Protein AF-R6CVA0-F1 (afdb_monomer_lite)

pLDDT: mean 84.97, std 13.91, range [50.12, 97.38]

Sequence (132 aa):
MVRITITGAGNYRGEGSVLTADYRITEFDFTKVTVKVVPKTLPYTTKPVTLTEEDLILTMKVGTGKQAVVEELKLITDGDDTKDGYKIISYKNNVNKGTAQVTLQGCGKYGGTKTVKFYIGTRPFLWWLRNV

Radius of gyration: 20.69 Å; chains: 1; bounding box: 64×50×37 Å

Secondary structure (DSSP, 8-state):
-EEEEEE--SSSTTTT-EEEEEE---SEEGGG-EEEESSSEEEP-SSPP---STTEEEEEEESSGGG-EEEEPPBP-SS-TTSSEEEEEEEES-SSSEEEEEEEEEETTEESEEEEEEEEEPPP--GGGS--

Foldseek 3Di:
DDWDWDADDDPDPRHRNIDIDDDDDAQAEPQQKDKDAPPLEAEQDQDFDDDDQVRIWIWDFDDDDPPTDIDTAGEDDVPQLQDFHKYWDDKAPRHDFAKIKTKMAGGRRYGDIYIDIGGYDHDPPCVPVVPD

Structure (mmCIF, N/CA/C/O backbone):
data_AF-R6CVA0-F1
#
_entry.id   AF-R6CVA0-F1
#
loop_
_atom_site.group_PDB
_atom_site.id
_atom_site.type_symbol
_atom_site.label_atom_id
_atom_site.label_alt_id
_atom_site.label_comp_id
_atom_site.label_asym_id
_atom_site.label_entity_id
_atom_site.label_seq_id
_atom_site.pdbx_PDB_ins_code
_atom_site.Cartn_x
_atom_site.Cartn_y
_atom_site.Cartn_z
_atom_site.occupancy
_atom_site.B_iso_or_equiv
_atom_site.auth_seq_id
_atom_site.auth_comp_id
_atom_site.auth_asym_id
_atom_site.auth_atom_id
_atom_site.pdbx_PDB_model_num
ATOM 1 N N . MET A 1 1 ? -11.812 -7.822 17.016 1.00 62.47 1 MET A N 1
ATOM 2 C CA . MET A 1 1 ? -12.548 -8.472 15.908 1.00 62.47 1 MET A CA 1
ATOM 3 C C . MET A 1 1 ? -13.946 -8.792 16.392 1.00 62.47 1 MET A C 1
ATOM 5 O O . MET A 1 1 ? -14.089 -9.175 17.545 1.00 62.47 1 MET A O 1
ATOM 9 N N . VAL A 1 2 ? -14.952 -8.601 15.545 1.00 72.00 2 VAL A N 1
ATOM 10 C CA . VAL A 1 2 ? -16.338 -8.996 15.825 1.00 72.00 2 VAL A CA 1
ATOM 11 C C . VAL A 1 2 ? -16.663 -10.179 14.927 1.00 72.00 2 VAL A C 1
ATOM 13 O O . VAL A 1 2 ? -16.511 -10.068 13.714 1.00 72.00 2 VAL A O 1
ATOM 16 N N . ARG A 1 3 ? -17.097 -11.296 15.512 1.00 72.38 3 ARG A N 1
ATOM 17 C CA . ARG A 1 3 ? -17.565 -12.466 14.767 1.00 72.38 3 ARG A CA 1
ATOM 18 C C . ARG A 1 3 ? -19.079 -12.401 14.653 1.0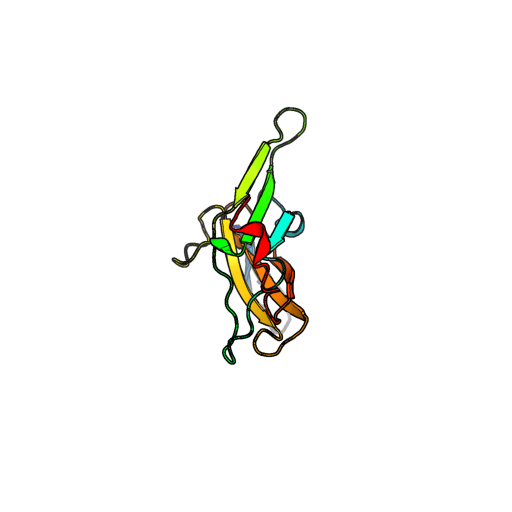0 72.38 3 ARG A C 1
ATOM 20 O O . ARG A 1 3 ? -19.767 -12.414 15.670 1.00 72.38 3 ARG A O 1
ATOM 27 N N . ILE A 1 4 ? -19.586 -12.324 13.428 1.00 70.94 4 ILE A N 1
ATOM 28 C CA . ILE A 1 4 ? -21.017 -12.442 13.152 1.00 70.94 4 ILE A CA 1
ATOM 29 C C . ILE A 1 4 ? -21.295 -13.885 12.761 1.00 70.94 4 ILE A C 1
ATOM 31 O O . ILE A 1 4 ? -20.643 -14.426 11.869 1.00 70.94 4 ILE A O 1
ATOM 35 N N . THR A 1 5 ? -22.269 -14.487 13.433 1.00 66.19 5 THR A N 1
ATOM 36 C CA . THR A 1 5 ? -22.728 -15.850 13.182 1.00 66.19 5 THR A CA 1
ATOM 37 C C . THR A 1 5 ? -24.122 -15.770 12.576 1.00 66.19 5 THR A C 1
ATOM 39 O O . THR A 1 5 ? -25.057 -15.326 13.240 1.00 66.19 5 THR A O 1
ATOM 42 N N . ILE A 1 6 ? -24.262 -16.173 11.314 1.00 69.00 6 ILE A N 1
ATOM 43 C CA . ILE A 1 6 ? -25.554 -16.280 10.635 1.00 69.00 6 ILE A CA 1
ATOM 44 C C . ILE A 1 6 ? -25.911 -17.761 10.593 1.00 69.00 6 ILE A C 1
ATOM 46 O O . ILE A 1 6 ? -25.245 -18.539 9.909 1.00 69.00 6 ILE A O 1
ATOM 50 N N . THR A 1 7 ? -26.948 -18.144 11.332 1.00 66.56 7 THR A N 1
ATOM 51 C CA . THR A 1 7 ? -27.477 -19.510 11.310 1.00 66.56 7 THR A CA 1
ATOM 52 C C . THR A 1 7 ? -28.696 -19.551 10.418 1.00 66.56 7 THR A C 1
ATOM 54 O O . THR A 1 7 ? -29.656 -18.807 10.631 1.00 66.56 7 THR A O 1
ATOM 57 N N . GLY A 1 8 ? -28.668 -20.440 9.433 1.00 60.66 8 GLY A N 1
ATOM 58 C CA . GLY A 1 8 ? -29.832 -20.655 8.607 1.00 60.66 8 GLY A CA 1
ATOM 59 C C . GLY A 1 8 ? -30.929 -21.471 9.315 1.00 60.66 8 GLY A C 1
ATOM 60 O 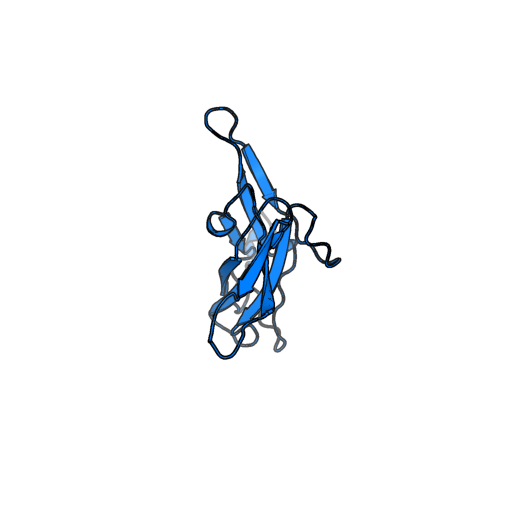O . GLY A 1 8 ? -30.701 -22.643 9.602 1.00 60.66 8 GLY A O 1
ATOM 61 N N . ALA A 1 9 ? -32.111 -20.891 9.566 1.00 57.66 9 ALA A N 1
ATOM 62 C CA . ALA A 1 9 ? -33.347 -21.602 9.928 1.00 57.66 9 ALA A CA 1
ATOM 63 C C . ALA A 1 9 ? -34.382 -21.622 8.775 1.00 57.66 9 ALA A C 1
ATOM 65 O O . ALA A 1 9 ? -34.666 -20.556 8.224 1.00 57.66 9 ALA A O 1
ATOM 66 N N . GLY A 1 10 ? -34.967 -22.786 8.446 1.00 62.38 10 GLY A N 1
ATOM 67 C CA . GLY A 1 10 ? -36.041 -22.973 7.452 1.00 62.38 10 GLY A CA 1
ATOM 68 C C . GLY A 1 10 ? -35.662 -23.806 6.211 1.00 62.38 10 GLY A C 1
ATOM 69 O O . GLY A 1 10 ? -34.489 -24.042 5.949 1.00 62.38 10 GLY A O 1
ATOM 70 N N . ASN A 1 11 ? -36.665 -24.185 5.401 1.00 56.31 11 ASN A N 1
ATOM 71 C CA . ASN A 1 11 ? -36.555 -25.098 4.243 1.00 56.31 11 ASN A CA 1
ATOM 72 C C . ASN A 1 11 ? -35.815 -24.501 3.018 1.00 56.31 11 ASN A C 1
ATOM 74 O O . ASN A 1 11 ? -36.391 -24.275 1.952 1.00 56.31 11 ASN A O 1
ATOM 78 N N . TYR A 1 12 ? -34.515 -24.258 3.143 1.00 69.75 12 TYR A N 1
ATOM 79 C CA . TYR A 1 12 ? -33.616 -23.951 2.027 1.00 69.75 12 TYR A CA 1
ATOM 80 C C . TYR A 1 12 ? -32.390 -24.851 2.056 1.00 69.75 12 TYR A C 1
ATOM 82 O O . TYR A 1 12 ? -32.040 -25.463 3.063 1.00 69.75 12 TYR A O 1
ATOM 90 N N . ARG A 1 13 ? -31.705 -24.912 0.913 1.00 55.34 13 ARG A N 1
ATOM 91 C CA . ARG A 1 13 ? -30.461 -25.660 0.725 1.00 55.34 13 ARG A CA 1
ATOM 92 C C . ARG A 1 13 ? -29.336 -25.004 1.548 1.00 55.34 13 ARG A C 1
ATOM 94 O O . ARG A 1 13 ? -28.573 -24.207 1.017 1.00 55.34 13 ARG A O 1
ATOM 101 N N . GLY A 1 14 ? -29.303 -25.279 2.852 1.00 58.94 14 GLY A N 1
ATOM 102 C CA . GLY A 1 14 ? -28.428 -24.626 3.834 1.00 58.94 14 GLY A CA 1
ATOM 103 C C . GLY A 1 14 ? -28.993 -24.536 5.259 1.00 58.94 14 GLY A C 1
ATOM 104 O O . GLY A 1 14 ? -28.356 -23.917 6.107 1.00 58.94 14 GLY A O 1
ATOM 105 N N . GLU A 1 15 ? -30.156 -25.124 5.552 1.00 55.59 15 GLU A N 1
ATOM 106 C CA . GLU A 1 15 ? -30.682 -25.218 6.921 1.00 55.59 15 GLU A CA 1
ATOM 107 C C . GLU A 1 15 ? -29.654 -25.863 7.871 1.00 55.59 15 GLU A C 1
ATOM 109 O O . GLU A 1 15 ? -29.053 -26.889 7.551 1.00 55.59 15 GLU A O 1
ATOM 114 N N . GLY A 1 16 ? -29.375 -25.214 9.006 1.00 58.16 16 GLY A N 1
ATOM 115 C CA . GLY A 1 16 ? -28.319 -25.623 9.944 1.00 58.16 16 GLY A CA 1
ATOM 116 C C . GLY A 1 16 ? -26.892 -25.218 9.544 1.00 58.16 16 GLY A C 1
ATOM 117 O O . GLY A 1 16 ? -25.956 -25.459 10.305 1.00 58.16 16 GLY A O 1
ATOM 118 N N . SER A 1 17 ? -26.699 -24.569 8.391 1.00 61.56 17 SER A N 1
ATOM 119 C CA . SER A 1 17 ? -25.401 -23.998 8.021 1.00 61.56 17 SER A CA 1
ATOM 120 C C . SER A 1 17 ? -25.123 -22.741 8.838 1.00 61.56 17 SER A C 1
ATOM 122 O O . SER A 1 17 ? -25.975 -21.860 8.979 1.00 61.56 17 SER A O 1
ATOM 124 N N . VAL A 1 18 ? -23.901 -22.664 9.359 1.00 64.44 18 VAL A N 1
ATOM 125 C CA . VAL A 1 18 ? -23.389 -21.513 10.094 1.00 64.44 18 VAL A CA 1
ATOM 126 C C . VAL A 1 18 ? -22.396 -20.790 9.199 1.00 64.44 18 VAL A C 1
ATOM 128 O O . VAL A 1 18 ? -21.336 -21.324 8.877 1.00 64.44 18 VAL A O 1
ATOM 131 N N . LEU A 1 19 ? -22.738 -19.570 8.796 1.00 65.88 19 LEU A N 1
ATOM 132 C CA . LEU A 1 19 ? -21.806 -18.671 8.130 1.00 65.88 19 LEU A CA 1
ATOM 133 C C . LEU A 1 19 ? -21.213 -17.741 9.181 1.00 65.88 19 LEU A C 1
ATOM 135 O O . LEU A 1 19 ? -21.925 -16.954 9.806 1.00 65.88 19 LEU A O 1
ATOM 139 N N . THR A 1 20 ? -19.904 -17.847 9.381 1.00 64.19 20 THR A N 1
ATOM 140 C CA . THR A 1 20 ? -19.150 -16.908 10.208 1.00 64.19 20 THR A CA 1
ATOM 141 C C . THR A 1 20 ? -18.455 -15.888 9.326 1.00 64.19 20 THR A C 1
ATOM 143 O O . THR A 1 20 ? -17.726 -16.258 8.406 1.00 64.19 20 THR A O 1
ATOM 146 N N . ALA A 1 21 ? -18.637 -14.612 9.644 1.00 70.06 21 ALA A N 1
ATOM 147 C CA . ALA A 1 21 ? -17.866 -13.522 9.069 1.00 70.06 21 ALA A CA 1
ATOM 148 C C . ALA A 1 21 ? -17.177 -12.748 10.196 1.00 70.06 21 ALA A C 1
ATOM 150 O O . ALA A 1 21 ? -17.823 -12.318 11.154 1.00 70.06 21 ALA A O 1
ATOM 151 N N . ASP A 1 22 ? -15.862 -12.582 10.080 1.00 72.12 22 ASP A N 1
ATOM 152 C CA . ASP A 1 22 ? -15.078 -11.777 11.008 1.00 72.12 22 ASP A CA 1
ATOM 153 C C . ASP A 1 22 ? -14.943 -10.353 10.450 1.00 72.12 22 ASP A C 1
ATOM 155 O O . ASP A 1 22 ? -14.489 -10.140 9.325 1.00 72.12 22 ASP A O 1
ATOM 159 N N . TYR A 1 23 ? -15.327 -9.364 11.254 1.00 71.12 23 TYR A N 1
ATOM 160 C CA . TYR A 1 23 ? -15.220 -7.947 10.926 1.00 71.12 23 TYR A CA 1
ATOM 161 C C . TYR A 1 23 ? -14.173 -7.266 11.806 1.00 71.12 23 TYR A C 1
ATOM 163 O O . TYR A 1 23 ? -14.064 -7.506 13.018 1.00 71.12 23 TYR A O 1
ATOM 171 N N . ARG A 1 24 ? -13.408 -6.362 11.192 1.00 78.31 24 ARG A N 1
ATOM 172 C CA . ARG A 1 24 ? -12.456 -5.490 11.883 1.00 78.31 24 ARG A CA 1
ATOM 173 C C . ARG A 1 24 ? -13.045 -4.084 11.962 1.00 78.31 24 ARG A C 1
ATOM 175 O O . ARG A 1 24 ? -13.174 -3.411 10.947 1.00 78.31 24 ARG A O 1
ATOM 182 N N . ILE A 1 25 ? -13.403 -3.664 13.173 1.00 81.38 25 ILE A N 1
ATOM 183 C CA . ILE A 1 25 ? -13.779 -2.279 13.473 1.00 81.38 25 ILE A CA 1
ATOM 184 C C . ILE A 1 25 ? -12.487 -1.522 13.771 1.00 81.38 25 ILE A C 1
ATOM 186 O O . ILE A 1 25 ? -11.681 -1.983 14.577 1.00 81.38 25 ILE A O 1
ATOM 190 N N . THR A 1 26 ? -12.277 -0.399 13.093 1.00 87.56 26 THR A N 1
ATOM 191 C CA . THR A 1 26 ? -11.057 0.412 13.191 1.00 87.56 26 THR A CA 1
ATOM 192 C C . THR A 1 26 ? -11.410 1.859 13.479 1.00 87.56 26 THR A C 1
ATOM 194 O O . THR A 1 26 ? -12.413 2.356 12.972 1.00 87.56 26 THR A O 1
ATOM 197 N N . GLU A 1 27 ? -10.571 2.539 14.252 1.00 89.56 27 GLU A N 1
ATOM 198 C CA . GLU A 1 27 ? -10.794 3.927 14.667 1.00 89.56 27 GLU A CA 1
ATOM 199 C C . GLU A 1 27 ? -10.621 4.917 13.512 1.00 89.56 27 GLU A C 1
ATOM 201 O O . GLU A 1 27 ? -11.350 5.904 13.415 1.00 89.56 27 GLU A O 1
ATOM 206 N N . PHE A 1 28 ? -9.677 4.641 12.609 1.00 91.62 28 PHE A N 1
ATOM 207 C CA . PHE A 1 28 ? -9.317 5.550 11.528 1.00 91.62 28 PHE A CA 1
ATOM 208 C C . PHE A 1 28 ? -9.467 4.896 10.157 1.00 91.62 28 PHE A C 1
ATOM 210 O O . PHE A 1 28 ? -9.023 3.774 9.915 1.00 91.62 28 PHE A O 1
ATOM 217 N N . ASP A 1 29 ? -10.058 5.648 9.233 1.00 92.88 29 ASP A N 1
ATOM 218 C CA . ASP A 1 29 ? -10.191 5.269 7.831 1.00 92.88 29 ASP A CA 1
ATOM 219 C C . ASP A 1 29 ? -8.867 5.514 7.096 1.00 92.88 29 ASP A C 1
ATOM 221 O O . ASP A 1 29 ? -8.481 6.654 6.816 1.00 92.88 29 ASP A O 1
ATOM 225 N N . PHE A 1 30 ? -8.168 4.430 6.767 1.00 95.00 30 PHE A N 1
ATOM 226 C CA . PHE A 1 30 ? -6.873 4.454 6.099 1.00 95.00 30 PHE A CA 1
ATOM 227 C C . PHE A 1 30 ? -6.939 5.087 4.703 1.00 95.00 30 PHE A C 1
ATOM 229 O O . PHE A 1 30 ? -5.928 5.577 4.207 1.00 95.00 30 PHE A O 1
ATOM 236 N N . THR A 1 31 ? -8.110 5.180 4.063 1.00 93.69 31 THR A N 1
ATOM 237 C CA . THR A 1 31 ? -8.233 5.867 2.764 1.00 93.69 31 THR A CA 1
ATOM 238 C C . THR A 1 31 ? -7.881 7.360 2.862 1.00 93.69 31 THR A C 1
ATOM 240 O O . THR A 1 31 ? -7.427 7.961 1.879 1.00 93.69 31 THR A O 1
ATOM 243 N N . LYS A 1 32 ? -7.986 7.949 4.062 1.00 93.44 32 LYS A N 1
ATOM 244 C CA . LYS A 1 32 ? -7.681 9.360 4.353 1.00 93.44 32 LYS A CA 1
ATOM 245 C C . LYS A 1 32 ? -6.200 9.646 4.600 1.00 93.44 32 LYS A C 1
ATOM 247 O O . LYS A 1 32 ? -5.828 10.811 4.717 1.00 93.44 32 LYS A O 1
ATOM 252 N N . VAL A 1 33 ? -5.346 8.621 4.629 1.00 96.31 33 VAL A N 1
ATOM 253 C CA . VAL A 1 33 ? -3.909 8.795 4.871 1.00 96.31 33 VAL A CA 1
ATOM 254 C C . VAL A 1 33 ? -3.268 9.644 3.774 1.00 96.31 33 VAL A C 1
ATOM 256 O O . VAL A 1 33 ? -3.549 9.470 2.585 1.00 96.31 33 VAL A O 1
ATOM 259 N N . THR A 1 34 ? -2.388 10.563 4.145 1.00 96.44 34 THR A N 1
ATOM 260 C CA . THR A 1 34 ? -1.553 11.286 3.186 1.00 96.44 34 THR A CA 1
ATOM 261 C C . THR A 1 34 ? -0.316 10.450 2.900 1.00 96.44 34 THR A C 1
ATOM 263 O O . THR A 1 34 ? 0.432 10.138 3.817 1.00 96.44 34 THR A O 1
ATOM 266 N N . VAL A 1 35 ? -0.099 10.088 1.633 1.00 96.38 35 VAL A N 1
ATOM 267 C CA . VAL A 1 35 ? 1.061 9.292 1.206 1.00 96.38 35 VAL A CA 1
ATOM 268 C C . VAL A 1 35 ? 1.940 10.134 0.300 1.00 96.38 35 VAL A C 1
ATOM 270 O O . VAL A 1 35 ? 1.458 10.677 -0.697 1.00 96.38 35 VAL A O 1
ATOM 273 N N . LYS A 1 36 ? 3.227 10.222 0.623 1.00 95.31 36 LYS A N 1
ATOM 274 C CA . LYS A 1 36 ? 4.245 10.846 -0.222 1.00 95.31 36 LYS A CA 1
ATOM 275 C C . LYS A 1 36 ? 5.304 9.812 -0.570 1.00 95.31 36 LYS A C 1
ATOM 277 O O . LYS A 1 36 ? 5.821 9.145 0.316 1.00 95.31 36 LYS A O 1
ATOM 282 N N . VAL A 1 37 ? 5.624 9.719 -1.857 1.00 92.50 37 VAL A N 1
ATOM 283 C CA . VAL A 1 37 ? 6.710 8.873 -2.358 1.00 92.50 37 VAL A CA 1
ATOM 284 C C . VAL A 1 37 ? 7.946 9.744 -2.547 1.00 92.50 37 VAL A C 1
ATOM 286 O O . VAL A 1 37 ? 7.886 10.746 -3.271 1.00 92.50 37 VAL A O 1
ATOM 289 N N . VAL A 1 38 ? 9.040 9.396 -1.877 1.00 90.88 38 VAL A N 1
ATOM 290 C CA . VAL A 1 38 ? 10.286 10.167 -1.872 1.00 90.88 38 VAL A CA 1
ATOM 291 C C . VAL A 1 38 ? 11.445 9.221 -2.177 1.00 90.88 38 VAL A C 1
ATOM 293 O O . VAL A 1 38 ? 11.693 8.335 -1.388 1.00 90.88 38 VAL A O 1
ATOM 296 N N . PRO A 1 39 ? 12.195 9.398 -3.275 1.00 88.62 39 PRO A N 1
ATOM 297 C CA . PRO A 1 39 ? 12.091 10.463 -4.264 1.00 88.62 39 PRO A CA 1
ATOM 298 C C . PRO A 1 39 ? 10.875 10.299 -5.190 1.00 88.62 39 PRO A C 1
ATOM 300 O O . PRO A 1 39 ? 10.369 9.206 -5.414 1.00 88.62 39 PRO A O 1
ATOM 303 N N . LYS A 1 40 ? 10.458 11.402 -5.827 1.00 85.19 40 LYS A N 1
ATOM 304 C CA . LYS A 1 40 ? 9.333 11.417 -6.786 1.00 85.19 40 LYS A CA 1
ATOM 305 C C . LYS A 1 40 ? 9.512 10.437 -7.962 1.00 85.19 40 LYS A C 1
ATOM 307 O O . LYS A 1 40 ? 8.522 9.991 -8.539 1.00 85.19 40 LYS A O 1
ATOM 312 N N . THR A 1 41 ? 10.762 10.126 -8.311 1.00 87.50 41 THR A N 1
ATOM 313 C CA . THR A 1 41 ? 11.136 9.173 -9.362 1.00 87.50 41 THR A CA 1
ATOM 314 C C . THR A 1 41 ? 12.119 8.155 -8.805 1.00 87.50 41 THR A C 1
ATOM 316 O O . THR A 1 41 ? 13.231 8.523 -8.415 1.00 87.50 41 THR A O 1
ATOM 319 N N . LEU A 1 42 ? 11.735 6.882 -8.839 1.00 89.81 42 LEU A N 1
ATOM 320 C CA . LEU A 1 42 ? 12.594 5.764 -8.464 1.00 89.81 42 LEU A CA 1
ATOM 321 C C . LEU A 1 42 ? 13.411 5.279 -9.666 1.00 89.81 42 LEU A C 1
ATOM 323 O O . LEU A 1 42 ? 12.919 5.325 -10.800 1.00 89.81 42 LEU A O 1
ATOM 327 N N . PRO A 1 43 ? 14.661 4.838 -9.446 1.00 89.44 43 PRO A N 1
ATOM 328 C CA . PRO A 1 43 ? 15.528 4.388 -10.522 1.00 89.44 43 PRO A CA 1
ATOM 329 C C . PRO A 1 43 ? 14.983 3.115 -11.176 1.00 89.44 43 PRO A C 1
ATOM 331 O O . PRO A 1 43 ? 14.518 2.196 -10.507 1.00 89.44 43 PRO A O 1
ATOM 334 N N . TYR A 1 44 ? 15.086 3.042 -12.499 1.00 89.38 44 TYR A N 1
ATOM 335 C CA . TYR A 1 44 ? 14.835 1.810 -13.242 1.00 89.38 44 TYR A CA 1
ATOM 336 C C . TYR A 1 44 ? 15.996 0.820 -13.060 1.00 89.38 44 TYR A C 1
ATOM 338 O O . TYR A 1 44 ? 17.134 1.148 -13.391 1.00 89.38 44 TYR A O 1
ATOM 346 N N . THR A 1 45 ? 15.706 -0.386 -12.565 1.00 87.62 45 THR A N 1
ATOM 347 C CA . THR A 1 45 ? 16.715 -1.393 -12.174 1.00 87.62 45 THR A CA 1
ATOM 348 C C . THR A 1 45 ? 16.589 -2.727 -12.913 1.00 87.62 45 THR A C 1
ATOM 350 O O . THR A 1 45 ? 17.178 -3.706 -12.466 1.00 87.62 45 THR A O 1
ATOM 353 N N . THR A 1 46 ? 15.786 -2.792 -13.986 1.00 87.69 46 THR A N 1
ATOM 354 C CA . THR A 1 46 ? 15.388 -4.014 -14.736 1.00 87.69 46 THR A CA 1
ATOM 355 C C . THR A 1 46 ? 14.697 -5.117 -13.916 1.00 87.69 46 THR A C 1
ATOM 357 O O . THR A 1 46 ? 14.119 -6.036 -14.493 1.00 87.69 46 THR A O 1
ATOM 360 N N . LYS A 1 47 ? 14.683 -5.001 -12.585 1.00 91.56 47 LYS A N 1
ATOM 361 C CA . LYS A 1 47 ? 13.955 -5.833 -11.624 1.00 91.56 47 LYS A CA 1
ATOM 362 C C . LYS A 1 47 ? 12.698 -5.104 -11.123 1.00 91.56 47 LYS A C 1
ATOM 364 O O . LYS A 1 47 ? 12.605 -3.885 -11.280 1.00 91.56 47 LYS A O 1
ATOM 369 N N . PRO A 1 48 ? 11.736 -5.818 -10.507 1.00 92.06 48 PRO A N 1
ATOM 370 C CA . PRO A 1 48 ? 10.621 -5.175 -9.826 1.00 92.06 48 PRO A CA 1
ATOM 371 C C . PRO A 1 48 ? 11.122 -4.197 -8.756 1.00 92.06 48 PRO A C 1
ATOM 373 O O . PRO A 1 48 ? 11.888 -4.574 -7.871 1.00 92.06 48 PRO A O 1
ATOM 376 N N . VAL A 1 49 ? 10.683 -2.946 -8.842 1.00 92.62 49 VAL A N 1
ATOM 377 C CA . VAL A 1 49 ? 10.929 -1.916 -7.835 1.00 92.62 49 VAL A CA 1
ATOM 378 C C . VAL A 1 49 ? 10.026 -2.191 -6.637 1.00 92.62 49 VAL A C 1
ATOM 380 O O . VAL A 1 49 ? 8.804 -2.310 -6.775 1.00 92.62 49 VAL A O 1
ATOM 383 N N . THR A 1 50 ? 10.646 -2.286 -5.467 1.00 92.81 50 THR A N 1
ATOM 384 C CA . THR A 1 50 ? 9.998 -2.415 -4.161 1.00 92.81 50 THR A CA 1
ATOM 385 C C . THR A 1 50 ? 10.225 -1.134 -3.375 1.00 92.81 50 THR A C 1
ATOM 387 O O . THR A 1 50 ? 11.322 -0.588 -3.417 1.00 92.81 50 THR A O 1
ATOM 390 N N . LEU A 1 51 ? 9.194 -0.671 -2.674 1.00 92.19 51 LEU A N 1
ATOM 391 C CA . LEU A 1 51 ? 9.250 0.519 -1.827 1.00 92.19 51 LEU A CA 1
ATOM 392 C C . LEU A 1 51 ? 9.642 0.108 -0.414 1.00 92.19 51 LEU A C 1
ATOM 394 O O . LEU A 1 51 ? 9.093 -0.863 0.111 1.00 92.19 51 LEU A O 1
ATOM 398 N N . THR A 1 52 ? 10.558 0.853 0.184 1.00 91.81 52 THR A N 1
ATOM 399 C CA . THR A 1 52 ? 10.942 0.710 1.590 1.00 91.81 52 THR A CA 1
ATOM 400 C C . THR A 1 52 ? 10.265 1.784 2.446 1.00 91.81 52 THR A C 1
ATOM 402 O O . THR A 1 52 ? 9.537 2.639 1.939 1.00 91.81 52 THR A O 1
ATOM 405 N N . GLU A 1 53 ? 10.495 1.740 3.759 1.00 90.69 53 GLU A N 1
ATOM 406 C CA . GLU A 1 53 ? 10.048 2.792 4.681 1.00 90.69 53 GLU A CA 1
ATOM 407 C C . GLU A 1 53 ? 10.633 4.166 4.313 1.00 90.69 53 GLU A C 1
ATOM 409 O O . GLU A 1 53 ? 9.944 5.175 4.408 1.00 90.69 53 GLU A O 1
ATOM 414 N N . GLU A 1 54 ? 11.864 4.209 3.796 1.00 89.44 54 GLU A N 1
ATOM 415 C CA . GLU A 1 54 ? 12.517 5.450 3.360 1.00 89.44 54 GLU A CA 1
ATOM 416 C C . GLU A 1 54 ? 11.865 6.047 2.104 1.00 89.44 54 GLU A C 1
ATOM 418 O O . GLU A 1 54 ? 11.889 7.264 1.909 1.00 89.44 54 GLU A O 1
ATOM 423 N N . ASP A 1 55 ? 11.250 5.202 1.269 1.00 91.94 55 ASP A N 1
ATOM 424 C CA . ASP A 1 55 ? 10.589 5.637 0.039 1.00 91.94 55 ASP A CA 1
ATOM 425 C C . ASP A 1 55 ? 9.200 6.250 0.287 1.00 91.94 55 ASP A C 1
ATOM 427 O O . ASP A 1 55 ? 8.594 6.826 -0.626 1.00 91.94 55 ASP A O 1
ATOM 431 N N . LEU A 1 56 ? 8.653 6.088 1.496 1.00 94.25 56 LEU A N 1
ATOM 432 C CA . LEU A 1 56 ? 7.248 6.313 1.809 1.00 94.25 56 LEU A CA 1
ATOM 433 C C . LEU A 1 56 ? 7.066 7.098 3.108 1.00 94.25 56 LEU A C 1
ATOM 435 O O . LEU A 1 56 ? 7.155 6.557 4.202 1.00 94.25 56 LEU A O 1
ATOM 439 N N . ILE A 1 57 ? 6.649 8.356 2.979 1.00 95.25 57 ILE A N 1
ATOM 440 C CA . ILE A 1 57 ? 6.213 9.165 4.121 1.00 95.25 57 ILE A CA 1
ATOM 441 C C . ILE A 1 57 ? 4.690 9.103 4.186 1.00 95.25 57 ILE A C 1
ATOM 443 O O . ILE A 1 57 ? 3.995 9.661 3.325 1.00 95.25 57 ILE A O 1
ATOM 447 N N . LEU A 1 58 ? 4.167 8.419 5.202 1.00 96.31 58 LEU A N 1
ATOM 448 C CA . LEU A 1 58 ? 2.735 8.310 5.453 1.00 96.31 58 LEU A CA 1
ATOM 449 C C . LEU A 1 58 ? 2.355 9.079 6.707 1.00 96.31 58 LEU A C 1
ATOM 451 O O . LEU A 1 58 ? 2.830 8.769 7.793 1.00 96.31 58 LEU A O 1
ATOM 455 N N . THR A 1 59 ? 1.437 10.032 6.566 1.00 96.25 59 THR A N 1
ATOM 456 C CA . THR A 1 59 ? 0.900 10.768 7.708 1.00 96.25 59 THR A CA 1
ATOM 457 C C . THR A 1 59 ? -0.619 10.730 7.757 1.00 96.25 59 THR A C 1
ATOM 459 O O . THR A 1 59 ? -1.309 10.808 6.736 1.00 96.25 59 THR A O 1
ATOM 462 N N . MET A 1 60 ? -1.159 10.617 8.966 1.00 94.69 60 MET A N 1
ATOM 463 C CA . MET A 1 60 ? -2.591 10.625 9.233 1.00 94.69 60 MET A CA 1
ATOM 464 C C . MET A 1 60 ? -2.912 11.702 10.260 1.00 94.69 60 MET A C 1
ATOM 466 O O . MET A 1 60 ? -2.266 11.796 11.299 1.00 94.69 60 MET A O 1
ATOM 470 N N . LYS A 1 61 ? -3.946 12.501 9.992 1.00 92.44 61 LYS A N 1
ATOM 471 C CA . LYS A 1 61 ? -4.523 13.366 11.019 1.00 92.44 61 LYS A CA 1
ATOM 472 C C . LYS A 1 61 ? -5.450 12.523 11.889 1.00 92.44 61 LYS A C 1
ATOM 474 O O . LYS A 1 61 ? -6.470 12.040 11.400 1.00 92.44 61 LYS A O 1
ATOM 479 N N . VAL A 1 62 ? -5.096 12.365 13.154 1.00 89.44 62 VAL A N 1
ATOM 480 C CA . VAL A 1 62 ? -5.874 11.622 14.150 1.00 89.44 62 VAL A CA 1
ATOM 481 C C . VAL A 1 62 ? -6.483 12.575 15.175 1.00 89.44 62 VAL A C 1
ATOM 483 O O . VAL A 1 62 ? -6.017 13.702 15.334 1.00 89.44 62 VAL A O 1
ATOM 486 N N . GLY A 1 63 ? -7.532 12.131 15.868 1.00 84.69 63 GLY A N 1
ATOM 487 C CA . GLY A 1 63 ? -8.255 12.931 16.860 1.00 84.69 63 GLY A CA 1
ATOM 488 C C . GLY A 1 63 ? -9.274 13.913 16.268 1.00 84.69 63 GLY A C 1
ATOM 489 O O . GLY A 1 63 ? -9.425 14.061 15.054 1.00 84.69 63 GLY A O 1
ATOM 490 N N . THR A 1 64 ? -10.003 14.595 17.152 1.00 81.00 64 THR A N 1
ATOM 491 C CA . THR A 1 64 ? -11.103 15.505 16.796 1.00 81.00 64 THR A CA 1
ATOM 492 C C . THR A 1 64 ? -10.895 16.901 17.379 1.00 81.00 64 THR A C 1
ATOM 494 O O . THR A 1 64 ? -10.422 17.061 18.504 1.00 81.00 64 THR A O 1
ATOM 497 N N . GLY A 1 65 ? -11.293 17.938 16.636 1.00 80.25 65 GLY A N 1
ATOM 498 C CA . GLY A 1 65 ? -11.258 19.322 17.118 1.00 80.25 65 GLY A CA 1
ATOM 499 C C . GLY A 1 65 ? -9.843 19.827 17.426 1.00 80.25 65 GLY A C 1
ATOM 500 O O . GLY A 1 65 ? -8.921 19.633 16.635 1.00 80.25 65 GLY A O 1
ATOM 501 N N . LYS A 1 66 ? -9.675 20.497 18.574 1.00 78.69 66 LYS A N 1
ATOM 502 C CA . LYS A 1 66 ? -8.406 21.122 19.001 1.00 78.69 66 LYS A CA 1
ATOM 503 C C . LYS A 1 66 ? -7.302 20.122 19.378 1.00 78.69 66 LYS A C 1
ATOM 505 O O . LYS A 1 66 ? -6.158 20.534 19.509 1.00 78.69 66 LYS A O 1
ATOM 510 N N . GLN A 1 67 ? -7.632 18.842 19.552 1.00 80.75 67 GLN A N 1
ATOM 511 C CA . GLN A 1 67 ? -6.680 17.784 19.917 1.00 80.75 67 GLN A CA 1
ATOM 512 C C . GLN A 1 67 ? -6.170 16.998 18.704 1.00 80.75 67 GLN A C 1
ATOM 514 O O . GLN A 1 67 ? -5.502 15.981 18.866 1.00 80.75 67 GLN A O 1
ATOM 519 N N . ALA A 1 68 ? -6.513 17.423 17.486 1.00 88.69 68 ALA A N 1
ATOM 520 C CA . ALA A 1 68 ? -6.091 16.693 16.309 1.00 88.69 68 ALA A CA 1
ATOM 521 C C . ALA A 1 68 ? -4.577 16.825 16.092 1.00 88.69 68 ALA A C 1
ATOM 523 O O . ALA A 1 68 ? -4.061 17.938 15.969 1.00 88.69 68 ALA A O 1
ATOM 524 N N . VAL A 1 69 ? -3.890 15.691 15.993 1.00 91.81 69 VAL A N 1
ATOM 525 C CA . VAL A 1 69 ? -2.442 15.609 15.761 1.00 91.81 69 VAL A CA 1
ATOM 526 C C . VAL A 1 69 ? -2.158 14.879 14.453 1.00 91.81 69 VAL A C 1
ATOM 528 O O . VAL A 1 69 ? -2.994 14.130 13.948 1.00 91.81 69 VAL A O 1
ATOM 531 N N . VAL A 1 70 ? -0.992 15.141 13.866 1.00 93.62 70 VAL A N 1
ATOM 532 C CA . VAL A 1 70 ? -0.518 14.421 12.681 1.00 93.62 70 VAL A CA 1
ATOM 533 C C . VAL A 1 70 ? 0.423 13.324 13.156 1.00 93.62 70 VAL A C 1
ATOM 535 O O . VAL A 1 70 ? 1.491 13.619 13.682 1.00 93.62 70 VAL A O 1
ATOM 538 N N . GLU A 1 71 ? 0.009 12.075 12.986 1.00 94.69 71 GLU A N 1
ATOM 539 C CA . GLU A 1 71 ? 0.819 10.894 13.272 1.00 94.69 71 GLU A CA 1
ATOM 540 C C . GLU A 1 71 ? 1.512 10.416 11.996 1.00 94.69 71 GLU A C 1
ATOM 542 O O . GLU A 1 71 ? 0.901 10.378 10.924 1.00 94.69 71 GLU A O 1
ATOM 547 N N . GLU A 1 72 ? 2.781 10.038 12.119 1.00 96.06 72 GLU A N 1
ATOM 548 C CA . GLU A 1 72 ? 3.525 9.333 11.079 1.00 96.06 72 GLU A CA 1
ATOM 549 C C . GLU A 1 72 ? 3.354 7.821 11.254 1.00 96.06 72 GLU A C 1
ATOM 551 O O . GLU A 1 72 ? 3.437 7.295 12.365 1.00 96.06 72 GLU A O 1
ATOM 556 N N . LEU A 1 73 ? 3.076 7.126 10.153 1.00 95.44 73 LEU A N 1
ATOM 557 C CA . LEU A 1 73 ? 2.798 5.694 10.149 1.00 95.44 73 LEU A CA 1
ATOM 558 C C . L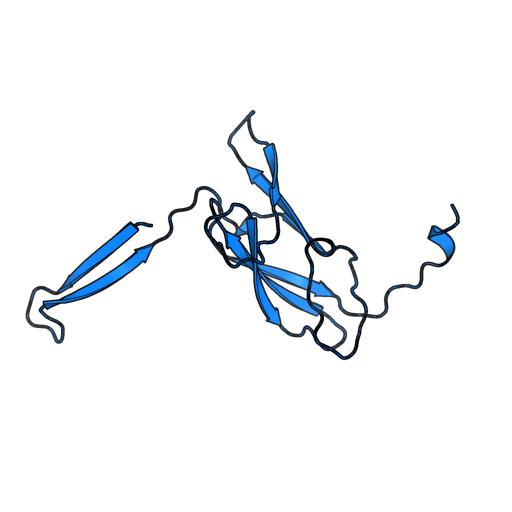EU A 1 73 ? 4.044 4.911 9.762 1.00 95.44 73 LEU A C 1
ATOM 560 O O . LEU A 1 73 ? 4.710 5.250 8.788 1.00 95.44 73 LEU A O 1
ATOM 564 N N . LYS A 1 74 ? 4.292 3.812 10.475 1.00 95.44 74 LYS A N 1
ATOM 565 C CA . LYS A 1 74 ? 5.435 2.926 10.232 1.00 95.44 74 LYS A CA 1
ATOM 566 C C . LYS A 1 74 ? 5.072 1.758 9.327 1.00 95.44 74 LYS A C 1
ATOM 568 O O . LYS A 1 74 ? 3.940 1.263 9.368 1.00 95.44 74 LYS A O 1
ATOM 573 N N . LEU A 1 75 ? 6.047 1.314 8.535 1.00 96.00 75 LEU A N 1
ATOM 574 C CA . LEU A 1 75 ? 5.920 0.113 7.717 1.00 96.00 75 LEU A CA 1
ATOM 575 C C . LEU A 1 75 ? 6.052 -1.132 8.603 1.00 96.00 75 LEU A C 1
ATOM 577 O O . LEU A 1 75 ? 7.046 -1.312 9.301 1.00 96.00 75 LEU A O 1
ATOM 581 N N . ILE A 1 76 ? 5.062 -2.015 8.542 1.00 95.69 76 ILE A N 1
ATOM 582 C CA . ILE A 1 76 ? 5.046 -3.286 9.266 1.00 95.69 76 ILE A CA 1
ATOM 583 C C . ILE A 1 76 ? 5.542 -4.386 8.330 1.00 95.69 76 ILE A C 1
ATOM 585 O O . ILE A 1 76 ? 4.939 -4.650 7.287 1.00 95.69 76 ILE A O 1
ATOM 589 N N . THR A 1 77 ? 6.650 -5.025 8.708 1.00 92.94 77 THR A N 1
ATOM 590 C CA . THR A 1 77 ? 7.330 -6.066 7.916 1.00 92.94 77 THR A CA 1
ATOM 591 C C . THR A 1 77 ? 7.371 -7.430 8.604 1.00 92.94 77 THR A C 1
ATOM 593 O O . THR A 1 77 ? 7.639 -8.430 7.945 1.00 92.94 77 THR A O 1
ATOM 596 N N . ASP A 1 78 ? 7.066 -7.494 9.900 1.00 92.44 78 ASP A N 1
ATOM 597 C CA . ASP A 1 78 ? 7.038 -8.730 10.692 1.00 92.44 78 ASP A CA 1
ATOM 598 C C . ASP A 1 78 ? 5.717 -9.512 10.567 1.00 92.44 78 ASP A C 1
ATOM 600 O O . ASP A 1 78 ? 5.588 -10.606 11.112 1.00 92.44 78 ASP A O 1
ATOM 604 N N . GLY A 1 79 ? 4.745 -8.965 9.829 1.00 90.25 79 GLY A N 1
ATOM 605 C CA . GLY A 1 79 ? 3.430 -9.566 9.608 1.00 90.25 79 GLY A CA 1
ATOM 606 C C . GLY A 1 79 ? 2.435 -9.352 10.751 1.00 90.25 79 GLY A C 1
ATOM 607 O O . GLY A 1 79 ? 1.315 -9.858 10.672 1.00 90.25 79 GLY A O 1
ATOM 608 N N . ASP A 1 80 ? 2.802 -8.599 11.790 1.00 91.56 80 ASP A N 1
ATOM 609 C CA . ASP A 1 80 ? 1.909 -8.299 12.903 1.00 91.56 80 ASP A CA 1
ATOM 610 C C . ASP A 1 80 ? 0.964 -7.132 12.571 1.00 91.56 80 ASP A C 1
ATOM 612 O O . ASP A 1 80 ? 1.215 -5.962 12.867 1.00 91.56 80 ASP A O 1
ATOM 616 N N . ASP A 1 81 ? -0.179 -7.474 11.975 1.00 89.50 81 ASP A N 1
ATOM 617 C CA . ASP A 1 81 ? -1.245 -6.532 11.617 1.00 89.50 81 ASP A CA 1
ATOM 618 C C . ASP A 1 81 ? -1.930 -5.867 12.830 1.00 89.50 81 ASP A C 1
ATOM 620 O O . ASP A 1 81 ? -2.788 -4.996 12.641 1.00 89.50 81 ASP A O 1
ATOM 624 N N . THR A 1 82 ? -1.604 -6.266 14.067 1.00 90.38 82 THR A N 1
ATOM 625 C CA . THR A 1 82 ? -2.152 -5.639 15.281 1.00 90.38 82 THR A CA 1
ATOM 626 C C . THR A 1 82 ? -1.447 -4.334 15.639 1.00 90.38 82 THR A C 1
ATOM 628 O O . THR A 1 82 ? -2.028 -3.506 16.340 1.00 90.38 82 THR A O 1
ATOM 631 N N . LYS A 1 83 ? -0.234 -4.112 15.118 1.00 94.06 83 LYS A N 1
ATOM 632 C CA . LYS A 1 83 ? 0.532 -2.882 15.331 1.00 94.06 83 LYS A CA 1
ATOM 633 C C . LYS A 1 83 ? -0.034 -1.727 14.514 1.00 94.06 83 LYS A C 1
ATOM 635 O O . LYS A 1 83 ? -0.471 -1.892 13.375 1.00 94.06 83 LYS A O 1
ATOM 640 N N . ASP A 1 84 ? 0.018 -0.534 15.094 1.00 94.88 84 ASP A N 1
ATOM 641 C CA . ASP A 1 84 ? -0.362 0.696 14.411 1.00 94.88 84 ASP A CA 1
ATOM 642 C C . ASP A 1 84 ? 0.648 1.032 13.313 1.00 94.88 84 ASP A C 1
ATOM 644 O O . ASP A 1 84 ? 1.837 1.232 13.568 1.00 94.88 84 ASP A O 1
ATOM 648 N N . GLY A 1 85 ? 0.163 1.105 12.078 1.00 95.88 85 GLY A N 1
ATOM 649 C CA . GLY A 1 85 ? 1.004 1.367 10.921 1.00 95.88 85 GLY A CA 1
ATOM 650 C C . GLY A 1 85 ? 0.331 0.944 9.628 1.00 95.88 85 GLY A C 1
ATOM 651 O O . GLY A 1 85 ? -0.898 0.968 9.497 1.00 95.88 85 GLY A O 1
ATOM 652 N N . TYR A 1 86 ? 1.150 0.557 8.660 1.00 96.69 86 TYR A N 1
ATOM 653 C CA . TYR A 1 86 ? 0.685 0.087 7.366 1.00 96.69 86 TYR A CA 1
ATOM 654 C C . TYR A 1 86 ? 1.544 -1.054 6.841 1.00 96.69 86 TYR A C 1
ATOM 656 O O . TYR A 1 86 ? 2.701 -1.212 7.221 1.00 96.69 86 TYR A O 1
ATOM 664 N N . LYS A 1 87 ? 0.988 -1.809 5.898 1.00 96.31 87 LYS A N 1
ATOM 665 C CA . LYS A 1 87 ? 1.724 -2.807 5.126 1.00 96.31 87 LYS A CA 1
ATOM 666 C C . LYS A 1 87 ? 1.506 -2.635 3.636 1.00 96.31 87 LYS A C 1
ATOM 668 O O . LYS A 1 87 ? 0.482 -2.113 3.187 1.00 96.31 87 LYS A O 1
ATOM 673 N N . ILE A 1 88 ? 2.467 -3.116 2.866 1.00 96.31 88 ILE A N 1
ATOM 674 C CA . ILE A 1 88 ? 2.385 -3.182 1.412 1.00 96.31 88 ILE A CA 1
ATOM 675 C C . ILE A 1 88 ? 1.770 -4.528 1.034 1.00 96.31 88 ILE A C 1
ATOM 677 O O . ILE A 1 88 ? 2.286 -5.570 1.426 1.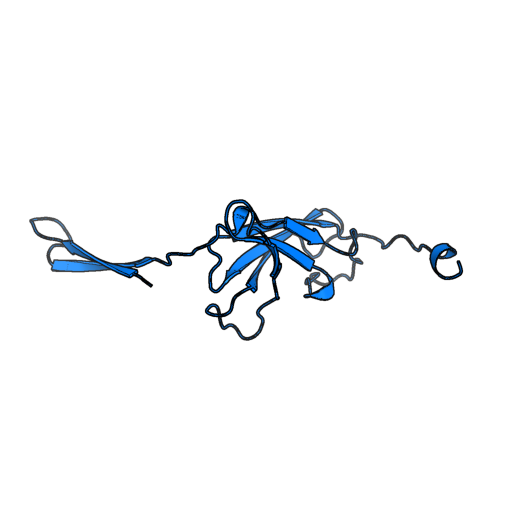00 96.31 88 ILE A O 1
ATOM 681 N N . ILE A 1 89 ? 0.675 -4.512 0.272 1.00 95.88 89 ILE A N 1
ATOM 682 C CA . ILE A 1 89 ? -0.043 -5.745 -0.094 1.00 95.88 89 ILE A CA 1
ATOM 683 C C . ILE A 1 89 ? 0.152 -6.150 -1.552 1.00 95.88 89 ILE A C 1
ATOM 685 O O . ILE A 1 89 ? 0.079 -7.334 -1.870 1.00 95.88 89 ILE A O 1
ATOM 689 N N . SER A 1 90 ? 0.380 -5.197 -2.459 1.00 96.62 90 SER A N 1
ATOM 690 C CA . SER A 1 90 ? 0.592 -5.516 -3.872 1.00 96.62 90 SER A CA 1
ATOM 691 C C . SER A 1 90 ? 1.238 -4.381 -4.654 1.00 96.62 90 SER A C 1
ATOM 693 O O . SER A 1 90 ? 1.141 -3.205 -4.294 1.00 96.62 90 SER A O 1
ATOM 695 N N . TYR A 1 91 ? 1.849 -4.756 -5.776 1.00 97.00 91 TYR A N 1
ATOM 696 C CA . TYR A 1 91 ? 2.370 -3.845 -6.784 1.00 97.00 91 TYR A CA 1
ATOM 697 C C . TYR A 1 91 ? 1.719 -4.104 -8.138 1.00 97.00 91 TYR A C 1
ATOM 699 O O . TYR A 1 91 ? 1.332 -5.228 -8.457 1.00 97.00 91 TYR A O 1
ATOM 707 N N . LYS A 1 92 ? 1.651 -3.061 -8.966 1.00 96.88 92 LYS A N 1
ATOM 708 C CA . LYS A 1 92 ? 1.249 -3.155 -10.370 1.00 96.88 92 LYS A CA 1
ATOM 709 C C . LYS A 1 92 ? 2.173 -2.310 -11.237 1.00 96.88 92 LYS A C 1
ATOM 711 O O . LYS A 1 92 ? 2.460 -1.161 -10.904 1.00 96.88 92 LYS A O 1
ATOM 716 N N . ASN A 1 93 ? 2.591 -2.872 -12.372 1.00 95.50 93 ASN A N 1
ATOM 717 C CA . ASN A 1 93 ? 3.484 -2.236 -13.347 1.00 95.50 93 ASN A CA 1
ATOM 718 C C . ASN A 1 93 ? 4.822 -1.759 -12.745 1.00 95.50 93 ASN A C 1
ATOM 720 O O . ASN A 1 93 ? 5.364 -0.753 -13.184 1.00 95.50 93 ASN A O 1
ATOM 724 N N . ASN A 1 94 ? 5.361 -2.460 -11.742 1.00 95.38 94 ASN A N 1
ATOM 725 C CA . ASN A 1 94 ? 6.543 -2.022 -10.992 1.00 95.38 94 ASN A CA 1
ATOM 726 C C . ASN A 1 94 ? 7.889 -2.480 -11.583 1.00 95.38 94 ASN A C 1
ATOM 728 O O . ASN A 1 94 ? 8.895 -2.422 -10.891 1.00 95.38 94 ASN A O 1
ATOM 732 N N . VAL A 1 95 ? 7.928 -2.948 -12.832 1.00 93.06 95 VAL A N 1
ATOM 733 C CA . VAL A 1 95 ? 9.175 -3.370 -13.499 1.00 93.06 95 VAL A CA 1
ATOM 734 C C . VAL A 1 95 ? 9.625 -2.322 -14.509 1.00 93.06 95 VAL A C 1
ATOM 736 O O . VAL A 1 95 ? 10.737 -1.810 -14.436 1.00 93.06 95 VAL A O 1
ATOM 739 N N . ASN A 1 96 ? 8.754 -1.991 -15.461 1.00 91.81 96 ASN A N 1
ATOM 740 C CA . ASN A 1 96 ? 9.079 -1.101 -16.569 1.00 91.81 96 ASN A CA 1
ATOM 741 C C . ASN A 1 96 ? 9.040 0.374 -16.151 1.00 91.81 96 ASN A C 1
ATOM 743 O O . ASN A 1 96 ? 8.371 0.754 -15.192 1.00 91.81 96 ASN A O 1
ATOM 747 N N . LYS A 1 97 ? 9.734 1.221 -16.919 1.00 92.00 97 LYS A N 1
ATOM 748 C CA . LYS A 1 97 ? 9.647 2.680 -16.777 1.00 92.00 97 LYS A CA 1
ATOM 749 C C . LYS A 1 97 ? 8.203 3.147 -16.979 1.00 92.00 97 LYS A C 1
ATOM 751 O O . LYS A 1 97 ? 7.497 2.622 -17.837 1.00 92.00 97 LYS A O 1
ATOM 756 N N . GLY A 1 98 ? 7.794 4.168 -16.235 1.00 92.75 98 GLY A N 1
ATOM 757 C CA . GLY A 1 98 ? 6.451 4.737 -16.296 1.00 92.75 98 GLY A CA 1
ATOM 758 C C . GLY A 1 98 ? 5.762 4.783 -14.936 1.00 92.75 98 GLY A C 1
ATOM 759 O O . GLY A 1 98 ? 6.398 4.746 -13.883 1.00 92.75 98 GLY A O 1
ATOM 760 N N . THR A 1 99 ? 4.435 4.908 -14.962 1.00 95.69 99 THR A N 1
ATOM 761 C CA . THR A 1 99 ? 3.610 4.960 -13.752 1.00 95.69 99 THR A CA 1
ATOM 762 C C . THR A 1 99 ? 3.318 3.556 -13.227 1.00 95.69 99 THR A C 1
ATOM 764 O O . THR A 1 99 ? 2.558 2.795 -13.830 1.00 95.69 99 THR A O 1
ATOM 767 N N . ALA A 1 100 ? 3.871 3.260 -12.058 1.00 96.56 100 ALA A N 1
ATOM 768 C CA . ALA A 1 100 ? 3.590 2.074 -11.270 1.00 96.56 100 ALA A CA 1
ATOM 769 C C . ALA A 1 100 ? 2.581 2.385 -10.154 1.00 96.56 100 ALA A C 1
ATOM 771 O O . ALA A 1 100 ? 2.277 3.546 -9.863 1.00 96.56 100 ALA A O 1
ATOM 772 N N . GLN A 1 101 ? 2.027 1.341 -9.545 1.00 96.88 101 GLN A N 1
ATOM 773 C CA . GLN A 1 101 ? 1.102 1.452 -8.419 1.00 96.88 101 GLN A CA 1
ATOM 774 C C . GLN A 1 101 ? 1.526 0.523 -7.289 1.00 96.88 101 GLN A C 1
ATOM 776 O O . GLN A 1 101 ? 1.976 -0.596 -7.537 1.00 96.88 101 GLN A O 1
ATOM 781 N N . VAL A 1 102 ? 1.346 0.993 -6.060 1.00 97.31 102 VAL A N 1
ATOM 782 C CA . VAL A 1 102 ? 1.446 0.200 -4.837 1.00 97.31 102 VAL A CA 1
ATOM 783 C C . VAL A 1 102 ? 0.110 0.255 -4.112 1.00 97.31 102 VAL A C 1
ATOM 785 O O . VAL A 1 102 ? -0.518 1.314 -4.040 1.00 97.31 102 VAL A O 1
ATOM 788 N N . THR A 1 103 ? -0.325 -0.874 -3.572 1.00 97.38 103 THR A N 1
ATOM 789 C CA . THR A 1 103 ? -1.486 -0.934 -2.688 1.00 97.38 103 THR A CA 1
ATOM 790 C C . THR A 1 103 ? -1.006 -1.094 -1.255 1.00 97.38 103 THR A C 1
ATOM 792 O O . THR A 1 103 ? -0.226 -1.997 -0.948 1.00 97.38 103 THR A O 1
ATOM 795 N N . LEU A 1 104 ? -1.478 -0.206 -0.389 1.00 97.19 104 LEU A N 1
ATOM 796 C CA . LEU A 1 104 ? -1.158 -0.148 1.030 1.00 97.19 104 LEU A CA 1
ATOM 797 C C . LEU A 1 104 ? -2.403 -0.509 1.840 1.00 97.19 104 LEU A C 1
ATOM 799 O O . LEU A 1 104 ? -3.514 -0.129 1.465 1.00 97.19 104 LEU A O 1
ATOM 803 N N . GLN A 1 105 ? -2.225 -1.208 2.953 1.00 96.12 105 GLN A N 1
ATOM 804 C CA . GLN A 1 105 ? -3.288 -1.555 3.891 1.00 96.12 105 GLN A CA 1
ATOM 805 C C . GLN A 1 105 ? -2.958 -1.011 5.279 1.00 96.12 105 GLN A C 1
ATOM 807 O O . GLN A 1 105 ? -1.818 -1.127 5.722 1.00 96.12 105 GLN A O 1
ATOM 812 N N . GLY A 1 106 ? -3.958 -0.450 5.960 1.00 96.00 106 GLY A N 1
ATOM 813 C CA . GLY A 1 106 ? -3.829 -0.028 7.353 1.00 96.00 106 GLY A CA 1
ATOM 814 C C . GLY A 1 106 ? -3.832 -1.206 8.333 1.00 96.00 106 GLY A C 1
ATOM 815 O O . GLY A 1 106 ? -4.617 -2.156 8.196 1.00 96.00 106 GLY A O 1
ATOM 816 N N . CYS A 1 107 ? -2.988 -1.111 9.355 1.00 94.88 107 CYS A N 1
ATOM 817 C CA . CYS A 1 107 ? -2.861 -2.074 10.453 1.00 94.88 107 CYS A CA 1
ATOM 818 C C . CYS A 1 107 ? -3.236 -1.425 11.801 1.00 94.88 107 CYS A C 1
ATOM 820 O O . CYS A 1 107 ? -3.450 -0.213 11.866 1.00 94.88 107 CYS A O 1
ATOM 822 N N . GLY A 1 108 ? -3.426 -2.224 12.854 1.00 93.50 108 GLY A N 1
ATOM 823 C CA . GLY A 1 108 ? -3.797 -1.749 14.194 1.00 93.50 108 GLY A CA 1
ATOM 824 C C . GLY A 1 108 ? -5.114 -0.967 14.230 1.00 93.50 108 GLY A C 1
ATOM 825 O O . GLY A 1 108 ? -6.181 -1.498 13.895 1.00 93.50 108 GLY A O 1
ATOM 826 N N . LYS A 1 109 ? -5.060 0.312 14.597 1.00 93.19 109 LYS A N 1
ATOM 827 C CA . LYS A 1 109 ? -6.231 1.205 14.635 1.00 93.19 109 LYS A CA 1
ATOM 828 C C . LYS A 1 109 ? -6.689 1.745 13.272 1.00 93.19 109 LYS A C 1
ATOM 830 O O . LYS A 1 109 ? -7.752 2.365 13.200 1.00 93.19 109 LYS A O 1
ATOM 835 N N . TYR A 1 110 ? -5.951 1.497 12.185 1.00 94.62 110 TYR A N 1
ATOM 836 C CA . TYR A 1 110 ? -6.296 1.975 10.837 1.00 94.62 110 TYR A CA 1
ATOM 837 C C . TYR A 1 110 ? -6.896 0.865 9.970 1.00 94.62 110 TYR A C 1
ATOM 839 O O . TYR A 1 110 ? -6.298 -0.201 9.817 1.00 94.62 110 TYR A O 1
ATOM 847 N N . GLY A 1 111 ? -8.057 1.113 9.364 1.00 92.81 111 GLY A N 1
ATOM 848 C CA . GLY A 1 111 ? -8.758 0.149 8.510 1.00 92.81 111 GLY A CA 1
ATOM 849 C C . GLY A 1 111 ? -8.924 0.620 7.076 1.00 92.81 111 GLY A C 1
ATOM 850 O O . GLY A 1 111 ? -9.105 1.804 6.812 1.00 92.81 111 GLY A O 1
ATOM 851 N N . GLY A 1 112 ? -8.887 -0.328 6.143 1.00 93.69 112 GLY A N 1
ATOM 852 C CA . GLY A 1 112 ? -9.022 -0.071 4.711 1.00 93.69 112 GLY A CA 1
ATOM 853 C C . GLY A 1 112 ? -7.697 -0.122 3.955 1.00 93.69 112 GLY A C 1
ATOM 854 O O . GLY A 1 112 ? -6.633 -0.419 4.505 1.00 93.69 112 GLY A O 1
ATOM 855 N N . THR A 1 113 ? -7.785 0.145 2.655 1.00 96.31 113 THR A N 1
ATOM 856 C CA . THR A 1 113 ? -6.664 0.063 1.713 1.00 96.31 113 THR A CA 1
ATOM 857 C C . THR A 1 113 ? -6.587 1.308 0.848 1.00 96.31 113 THR A C 1
ATOM 859 O O . THR A 1 113 ? -7.616 1.862 0.462 1.00 96.31 113 THR A O 1
ATOM 862 N N . LYS A 1 114 ? -5.375 1.713 0.470 1.00 96.88 114 LYS A N 1
ATOM 863 C CA . LYS A 1 114 ? -5.136 2.842 -0.427 1.00 96.88 114 LYS A CA 1
ATOM 864 C C . LYS A 1 114 ? -4.159 2.463 -1.529 1.00 96.88 114 LYS A C 1
ATOM 866 O O . LYS A 1 114 ? -3.080 1.951 -1.258 1.00 96.88 114 LYS A O 1
ATOM 871 N N . THR A 1 115 ? -4.534 2.747 -2.774 1.00 97.31 115 THR A N 1
ATOM 872 C CA . THR A 1 115 ? -3.642 2.588 -3.930 1.00 97.31 115 THR A CA 1
ATOM 873 C C . THR A 1 115 ? -2.9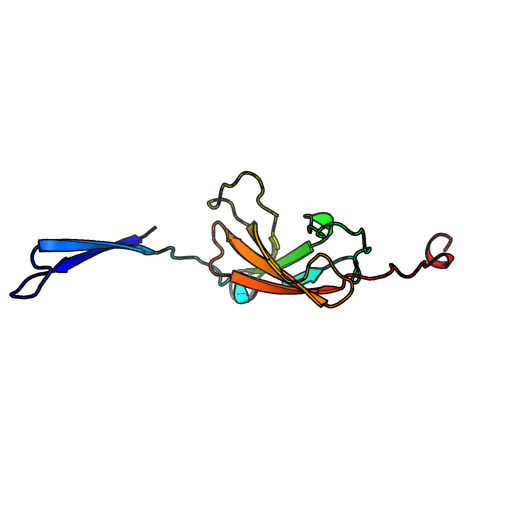59 3.913 -4.238 1.00 97.31 115 THR A C 1
ATOM 875 O O . THR A 1 115 ? -3.619 4.947 -4.350 1.00 97.31 115 THR A O 1
ATOM 878 N N . VAL A 1 116 ? -1.639 3.882 -4.391 1.00 95.88 116 VAL A N 1
ATOM 879 C CA . VAL A 1 116 ? -0.799 5.055 -4.635 1.00 95.88 116 VAL A CA 1
ATOM 880 C C . VAL A 1 116 ? 0.005 4.837 -5.906 1.00 95.88 116 VAL A C 1
ATOM 882 O O . VAL A 1 116 ? 0.547 3.759 -6.140 1.00 95.88 116 VAL A O 1
ATOM 885 N N . LYS A 1 117 ? 0.072 5.869 -6.747 1.00 96.25 117 LYS A N 1
ATOM 886 C CA . LYS A 1 117 ? 0.885 5.868 -7.965 1.00 96.25 117 LYS A CA 1
ATOM 887 C C . LYS A 1 117 ? 2.289 6.373 -7.649 1.00 96.25 117 LYS A C 1
ATOM 889 O O . LYS A 1 117 ? 2.435 7.373 -6.952 1.00 96.25 117 LYS A O 1
ATOM 894 N N . PHE A 1 118 ? 3.295 5.730 -8.224 1.00 94.50 118 PHE A N 1
ATOM 895 C CA . PHE A 1 118 ? 4.683 6.185 -8.197 1.00 94.50 118 PHE A CA 1
ATOM 896 C C . PHE A 1 118 ? 5.300 6.088 -9.592 1.00 94.50 118 PHE A C 1
ATOM 898 O O . PHE A 1 118 ? 4.751 5.429 -10.477 1.00 94.50 118 PHE A O 1
ATOM 905 N N . TYR A 1 119 ? 6.411 6.786 -9.818 1.00 94.69 119 TYR A N 1
ATOM 906 C CA . TYR A 1 119 ? 7.053 6.836 -11.128 1.00 94.69 119 TYR A CA 1
ATOM 907 C C . TYR A 1 119 ? 8.405 6.124 -11.108 1.00 94.69 119 TYR A C 1
ATOM 909 O O . TYR A 1 119 ? 9.249 6.404 -10.257 1.00 94.69 119 TYR A O 1
ATOM 917 N N . ILE A 1 120 ? 8.608 5.224 -12.069 1.00 93.38 120 ILE A N 1
ATOM 918 C CA . ILE A 1 120 ? 9.874 4.533 -12.315 1.00 93.38 120 ILE A CA 1
ATOM 919 C C . ILE A 1 120 ? 10.505 5.159 -13.551 1.00 93.38 120 ILE A C 1
ATOM 921 O O . ILE A 1 120 ? 9.902 5.199 -14.624 1.00 93.38 120 ILE A O 1
ATOM 925 N N . GLY A 1 121 ? 11.736 5.635 -13.435 1.00 90.12 121 GLY A N 1
ATOM 926 C CA . GLY A 1 121 ? 12.401 6.290 -14.547 1.00 90.12 121 GLY A CA 1
ATOM 927 C C . GLY A 1 121 ? 13.879 6.516 -14.308 1.00 90.12 121 GLY A C 1
ATOM 928 O O . GLY A 1 121 ? 14.487 5.990 -13.377 1.00 90.12 121 GLY A O 1
ATOM 929 N N . THR A 1 122 ? 14.478 7.311 -15.184 1.00 82.31 122 THR A N 1
ATOM 930 C CA . THR A 1 122 ? 15.836 7.795 -14.960 1.00 82.31 122 THR A CA 1
ATOM 931 C C . THR A 1 122 ? 15.783 8.829 -13.840 1.00 82.31 122 THR A C 1
ATOM 933 O O . THR A 1 122 ? 15.062 9.822 -13.951 1.00 82.31 122 THR A O 1
ATOM 936 N N . ARG A 1 123 ? 16.528 8.603 -12.752 1.00 69.31 123 ARG A N 1
ATOM 937 C CA . ARG A 1 123 ? 16.722 9.631 -11.723 1.00 69.31 123 ARG A CA 1
ATOM 938 C C . ARG A 1 123 ? 17.353 10.847 -12.411 1.00 69.31 123 ARG A C 1
ATOM 940 O O . ARG A 1 123 ? 18.381 10.658 -13.065 1.00 69.31 123 ARG A O 1
ATOM 947 N N . PRO A 1 124 ? 16.789 12.064 -12.307 1.00 60.12 124 PRO A N 1
ATOM 948 C CA . PRO A 1 124 ? 17.490 13.237 -12.800 1.00 60.12 124 PRO A CA 1
ATOM 949 C C . PRO A 1 124 ? 18.835 13.308 -12.074 1.00 60.12 124 PRO A C 1
ATOM 951 O O . PRO A 1 124 ? 18.897 13.322 -10.842 1.00 60.12 124 PRO A O 1
ATOM 954 N N . PHE A 1 125 ? 19.918 13.260 -12.844 1.00 61.38 125 PHE A N 1
ATOM 955 C CA . PHE A 1 125 ? 21.270 13.414 -12.333 1.00 61.38 125 PHE A CA 1
ATOM 956 C C . PHE A 1 125 ? 21.463 14.892 -11.965 1.00 61.38 125 PHE A C 1
ATOM 958 O O . PHE A 1 125 ? 21.903 15.703 -12.772 1.00 61.38 125 PHE A O 1
ATOM 965 N N . LEU A 1 126 ? 21.041 15.264 -10.756 1.00 58.50 126 LEU A N 1
ATOM 966 C CA . LEU A 1 126 ? 21.174 16.612 -10.202 1.00 58.50 126 LEU A CA 1
ATOM 967 C C . LEU A 1 126 ? 22.576 16.776 -9.599 1.00 58.50 126 LEU A C 1
ATOM 969 O O . LEU A 1 126 ? 22.760 16.691 -8.386 1.00 58.50 126 LEU A O 1
ATOM 973 N N . TRP A 1 127 ? 23.579 16.965 -10.459 1.00 55.09 127 TRP A N 1
ATOM 974 C CA . TRP A 1 127 ? 24.976 17.177 -10.053 1.00 55.09 127 TRP A CA 1
ATOM 975 C C . TRP A 1 127 ? 25.181 18.480 -9.254 1.00 55.09 127 TRP A C 1
ATOM 977 O O . TRP A 1 127 ? 26.049 18.535 -8.391 1.00 55.09 127 TRP A O 1
ATOM 987 N N . TRP A 1 128 ? 24.344 19.504 -9.458 1.00 60.88 128 TRP A N 1
ATOM 988 C CA . TRP A 1 128 ? 24.545 20.844 -8.883 1.00 60.88 128 TRP A CA 1
ATOM 989 C C . TRP A 1 128 ? 23.952 21.075 -7.480 1.00 60.88 128 TRP A C 1
ATOM 991 O O . TRP A 1 128 ? 24.227 22.108 -6.884 1.00 60.88 128 TRP A O 1
ATOM 1001 N N . LEU A 1 129 ? 23.161 20.145 -6.925 1.00 56.72 129 LEU A N 1
ATOM 1002 C CA . LEU A 1 129 ? 22.604 20.265 -5.560 1.00 56.72 129 LEU A CA 1
ATOM 1003 C C . LEU A 1 129 ? 23.507 19.663 -4.471 1.00 56.72 129 LEU A C 1
ATOM 1005 O O . LEU A 1 129 ? 23.188 19.762 -3.294 1.00 56.72 129 LEU A O 1
ATOM 1009 N N . ARG A 1 130 ? 24.611 19.003 -4.845 1.00 55.59 130 ARG A N 1
ATOM 1010 C CA . ARG A 1 130 ? 25.536 18.370 -3.886 1.00 55.59 130 ARG A CA 1
ATOM 1011 C C . ARG A 1 130 ? 26.653 19.301 -3.395 1.00 55.59 130 ARG A C 1
ATOM 1013 O O . ARG A 1 130 ? 27.404 18.876 -2.529 1.00 55.59 130 ARG A O 1
ATOM 1020 N N . ASN A 1 131 ? 26.744 20.525 -3.928 1.00 50.41 131 ASN A N 1
ATOM 1021 C CA . ASN A 1 131 ? 27.818 21.491 -3.651 1.00 50.41 131 ASN A CA 1
ATOM 1022 C C . ASN A 1 131 ? 27.300 22.916 -3.329 1.00 50.41 131 ASN A C 1
ATOM 1024 O O . ASN A 1 131 ? 27.974 23.888 -3.665 1.00 50.41 131 ASN A O 1
ATOM 1028 N N . VAL A 1 132 ? 26.115 23.055 -2.722 1.00 50.12 132 VAL A N 1
ATOM 1029 C CA . VAL A 1 132 ? 25.637 24.330 -2.143 1.00 50.12 132 VAL A CA 1
ATOM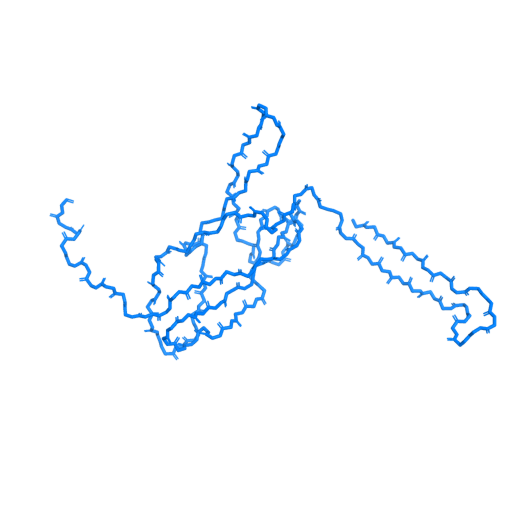 1030 C C . VAL A 1 132 ? 25.410 24.142 -0.655 1.00 50.12 132 VAL A C 1
ATOM 1032 O O . VAL A 1 132 ? 24.832 23.089 -0.304 1.00 50.12 132 VAL A O 1
#